Protein AF-A0A1M2V3N4-F1 (afdb_monomer)

Sequence (69 aa):
MDTTSNALSRILHLLSQHPAVQDKLRAEITEACGGEDLAYDELVKLPYLEAVCRETLRLYAPVQFINRS

Nearest PDB structures (foldseek):
  3ekb-assembly2_B  TM=8.614E-01  e=6.391E-01  Priestia megaterium

InterPro domains:
  IPR001128 Cytochrome P450 [PF00067] (1-68)
  IPR036396 Cytochrome P450 superfamily [G3DSA:1.10.630.10] (1-69)
  IPR036396 Cytochrome P450 superfamily [SSF48264] (1-68)
  IPR050121 Cytochrome P450 monooxygenase [PTHR24305] (2-68)

Solvent-accessible surface area (backbone atoms only — not comparable to full-atom values): 4203 Å² total; per-residue (Å²): 135,60,67,64,62,53,48,52,54,50,47,54,50,49,36,72,75,34,54,73,58,40,51,51,47,49,48,54,51,49,65,73,28,74,86,52,89,68,53,69,75,60,57,70,64,35,67,63,58,47,49,51,54,52,49,45,45,64,76,63,47,86,70,69,76,84,76,81,127

pLDDT: mean 79.65, std 12.2, range [45.41, 92.5]

Secondary structure (DSSP, 8-state):
--HHHHHHHHHHHHHHH-HHHHHHHHHHHHHHHTTSPPPHHHHHT-HHHHHHHHHHHHHS---------

Foldseek 3Di:
DCPPVVLVVLLVVVCVVCVVLVVVLVVLVCVQCVVHDDDPVSVCPRPSSVVSSVVSCVVVPPPPDPPPD

Mean predicted aligned error: 7.83 Å

Organism: Trametes pubescens (NCBI:txid154538)

Structure (mmCI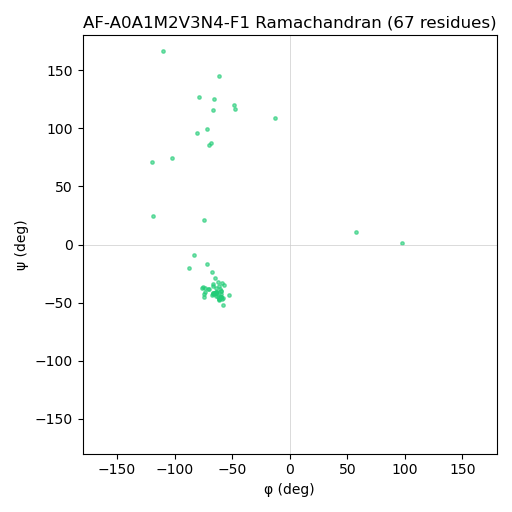F, N/CA/C/O backbone):
data_AF-A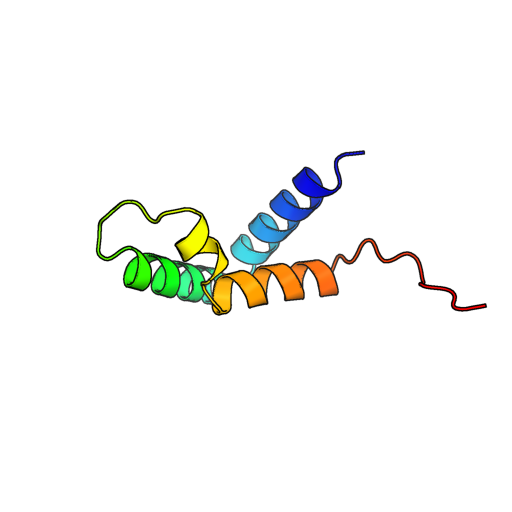0A1M2V3N4-F1
#
_entry.id   AF-A0A1M2V3N4-F1
#
loop_
_atom_site.group_PDB
_atom_site.id
_atom_site.type_symbol
_atom_site.label_atom_id
_atom_site.label_alt_id
_atom_site.label_comp_id
_atom_site.label_asym_id
_atom_site.label_entity_id
_atom_site.label_seq_id
_atom_site.pdbx_PDB_ins_code
_atom_site.Cartn_x
_atom_site.Cartn_y
_atom_site.Cartn_z
_atom_site.occupancy
_atom_site.B_iso_or_equiv
_atom_site.auth_seq_id
_atom_site.auth_comp_id
_atom_site.auth_asym_id
_atom_site.auth_atom_id
_atom_site.pdbx_PDB_model_num
ATOM 1 N N . MET A 1 1 ? 11.601 14.555 -15.115 1.00 45.41 1 MET A N 1
ATOM 2 C CA . MET A 1 1 ? 12.006 13.163 -14.801 1.00 45.41 1 MET A CA 1
ATOM 3 C C . MET A 1 1 ? 11.520 12.923 -13.391 1.00 45.41 1 MET A C 1
ATOM 5 O O . MET A 1 1 ? 12.252 13.124 -12.436 1.00 45.41 1 MET A O 1
ATOM 9 N N . ASP A 1 2 ? 10.235 12.618 -13.274 1.00 51.78 2 ASP A N 1
ATOM 10 C CA . ASP A 1 2 ? 9.493 12.705 -12.019 1.00 51.78 2 ASP A CA 1
ATOM 11 C C . ASP A 1 2 ? 9.342 11.290 -11.469 1.00 51.78 2 ASP A C 1
ATOM 13 O O . ASP A 1 2 ? 8.309 10.634 -11.593 1.00 51.78 2 ASP A O 1
ATOM 17 N N . THR A 1 3 ? 10.453 10.775 -10.947 1.00 64.88 3 THR A N 1
ATOM 18 C CA . THR A 1 3 ? 10.588 9.404 -10.437 1.00 64.88 3 THR A CA 1
ATOM 19 C C . THR A 1 3 ? 9.599 9.107 -9.308 1.00 64.88 3 THR A C 1
ATOM 21 O O . THR A 1 3 ? 9.066 8.000 -9.253 1.00 64.88 3 THR A O 1
ATOM 24 N N . THR A 1 4 ? 9.264 10.101 -8.479 1.00 71.50 4 THR A N 1
ATOM 25 C CA . THR A 1 4 ? 8.272 9.969 -7.397 1.00 71.50 4 THR A CA 1
ATOM 26 C C . THR A 1 4 ? 6.832 9.947 -7.914 1.00 71.50 4 THR A C 1
ATOM 28 O O . THR A 1 4 ? 6.059 9.076 -7.517 1.00 71.50 4 THR A O 1
ATOM 31 N N . SER A 1 5 ? 6.463 10.839 -8.842 1.00 76.00 5 SER A N 1
ATOM 32 C CA . SER A 1 5 ? 5.105 10.872 -9.419 1.00 76.00 5 SER A CA 1
ATOM 33 C C . SER A 1 5 ? 4.787 9.605 -10.213 1.00 76.00 5 SER A C 1
ATOM 35 O O . SER A 1 5 ? 3.673 9.079 -10.131 1.00 76.00 5 SER A O 1
ATOM 37 N N . ASN A 1 6 ? 5.776 9.061 -10.930 1.00 78.94 6 ASN A N 1
ATOM 38 C CA . ASN A 1 6 ? 5.629 7.769 -11.595 1.00 78.94 6 ASN A CA 1
ATOM 39 C C . ASN A 1 6 ? 5.495 6.620 -10.590 1.00 78.94 6 ASN A C 1
ATOM 41 O O . ASN A 1 6 ? 4.655 5.747 -10.797 1.00 78.94 6 ASN A O 1
ATOM 45 N N . ALA A 1 7 ? 6.279 6.612 -9.507 1.00 76.25 7 ALA A N 1
ATOM 46 C CA . ALA A 1 7 ? 6.166 5.589 -8.470 1.00 76.25 7 ALA A CA 1
ATOM 47 C C . ALA A 1 7 ? 4.779 5.609 -7.806 1.00 76.25 7 ALA A C 1
ATOM 49 O O . ALA A 1 7 ? 4.130 4.570 -7.736 1.00 76.25 7 ALA A O 1
ATOM 50 N N . LEU A 1 8 ? 4.272 6.784 -7.420 1.00 80.94 8 LEU A N 1
ATOM 51 C CA . LEU A 1 8 ? 2.929 6.929 -6.845 1.00 80.94 8 LEU A CA 1
ATOM 52 C C . LEU A 1 8 ? 1.832 6.469 -7.809 1.00 80.94 8 LEU A C 1
ATOM 54 O O . LEU A 1 8 ? 0.949 5.707 -7.420 1.00 80.94 8 LEU A O 1
ATOM 58 N N . SER A 1 9 ? 1.918 6.857 -9.083 1.00 85.56 9 SER A N 1
ATOM 59 C CA . SER A 1 9 ? 0.959 6.411 -10.103 1.00 85.56 9 SER A CA 1
ATOM 60 C C . SER A 1 9 ? 0.968 4.886 -10.266 1.00 85.56 9 SER A C 1
ATOM 62 O O . SER A 1 9 ? -0.085 4.270 -10.414 1.00 85.56 9 SER A O 1
ATOM 64 N N . ARG A 1 10 ? 2.148 4.254 -10.190 1.00 84.56 10 ARG A N 1
ATOM 65 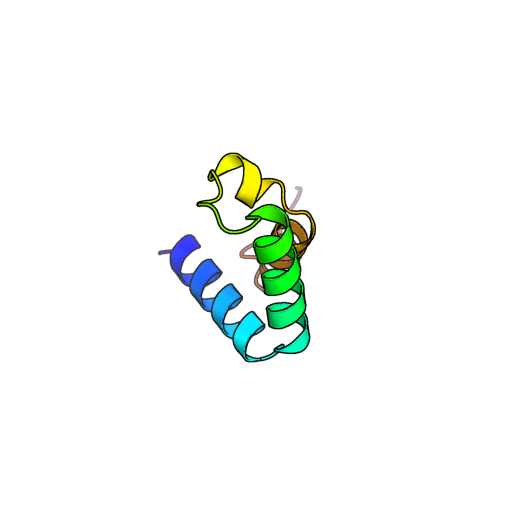C CA . ARG A 1 10 ? 2.299 2.790 -10.233 1.00 84.56 10 ARG A CA 1
ATOM 66 C C . ARG A 1 10 ? 1.712 2.118 -8.995 1.00 84.56 10 ARG A C 1
ATOM 68 O O . ARG A 1 10 ? 1.014 1.123 -9.155 1.00 84.56 10 ARG A O 1
ATOM 75 N N . ILE A 1 11 ? 1.955 2.664 -7.801 1.00 86.38 11 ILE A N 1
ATOM 76 C CA . ILE A 1 11 ? 1.373 2.166 -6.544 1.00 86.38 11 ILE A CA 1
ATOM 77 C C . ILE A 1 11 ? -0.156 2.187 -6.648 1.00 86.38 11 ILE A C 1
ATOM 79 O O . ILE A 1 11 ? -0.798 1.157 -6.463 1.00 86.38 11 ILE A O 1
ATOM 83 N N . LEU A 1 12 ? -0.741 3.330 -7.020 1.00 86.88 12 LEU A N 1
ATOM 84 C CA . LEU A 1 12 ? -2.193 3.472 -7.175 1.00 86.88 12 LEU A CA 1
ATOM 85 C C . LEU A 1 12 ? -2.755 2.511 -8.231 1.00 86.88 12 LEU A C 1
ATOM 87 O O . LEU A 1 12 ? -3.801 1.897 -8.023 1.00 86.88 12 LEU A O 1
ATOM 91 N N . HIS A 1 13 ? -2.040 2.328 -9.341 1.00 88.81 13 HIS A N 1
ATOM 92 C CA . HIS 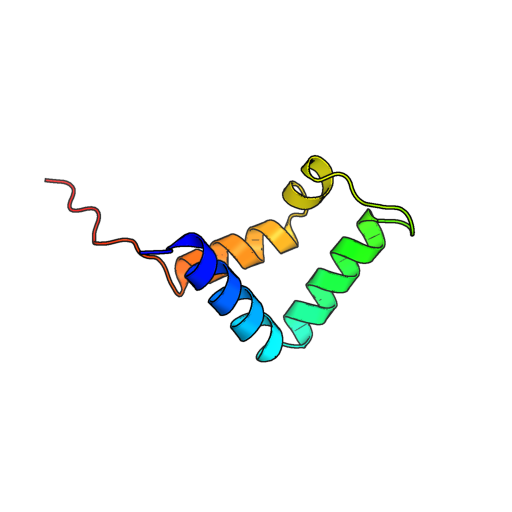A 1 13 ? -2.434 1.386 -10.380 1.00 88.81 13 HIS A CA 1
ATOM 93 C C . HIS A 1 13 ? -2.379 -0.078 -9.911 1.00 88.81 13 HIS A C 1
ATOM 95 O O . HIS A 1 13 ? -3.311 -0.834 -10.185 1.00 88.81 13 HIS A O 1
ATOM 101 N N . LEU A 1 14 ? -1.341 -0.492 -9.177 1.00 87.44 14 LEU A N 1
ATOM 102 C CA . LEU A 1 14 ? -1.280 -1.830 -8.579 1.00 87.44 14 LEU A CA 1
ATOM 103 C C . LEU A 1 14 ? -2.414 -2.040 -7.575 1.00 87.44 14 LEU A C 1
ATOM 105 O O . LEU A 1 14 ? -3.091 -3.062 -7.632 1.00 87.44 14 LEU A O 1
ATOM 109 N N . LEU A 1 15 ? -2.677 -1.062 -6.708 1.00 88.81 15 LEU A N 1
ATOM 110 C CA . LEU A 1 15 ? -3.781 -1.137 -5.751 1.00 88.81 15 LEU A CA 1
ATOM 111 C C . LEU A 1 15 ? -5.133 -1.297 -6.461 1.00 88.81 15 LEU A C 1
ATOM 113 O O . LEU A 1 15 ? -5.939 -2.118 -6.038 1.00 88.81 15 LEU A O 1
ATOM 117 N N . SER A 1 16 ? -5.348 -0.599 -7.583 1.00 90.06 16 SER A N 1
ATOM 118 C CA . SER A 1 16 ? -6.574 -0.748 -8.385 1.00 90.06 16 SER A CA 1
ATOM 119 C C . SER A 1 16 ? -6.740 -2.133 -9.029 1.00 90.06 16 SER A C 1
ATOM 121 O O . SER A 1 16 ? -7.865 -2.578 -9.236 1.00 90.06 16 SER A O 1
ATOM 123 N N . GLN A 1 17 ? -5.639 -2.828 -9.331 1.00 91.75 17 GLN A N 1
ATOM 124 C CA . GLN A 1 17 ? -5.656 -4.182 -9.902 1.00 91.75 17 GLN A CA 1
ATOM 125 C C . GLN A 1 17 ? -5.708 -5.282 -8.837 1.00 91.75 17 GLN A C 1
ATOM 127 O O . GLN A 1 17 ? -6.103 -6.410 -9.131 1.00 91.75 17 GLN A O 1
ATOM 132 N N . HIS A 1 18 ? -5.329 -4.962 -7.600 1.00 90.75 18 HIS A N 1
ATOM 133 C CA . HIS A 1 18 ? -5.294 -5.883 -6.470 1.00 90.75 18 HIS A CA 1
ATOM 134 C C . HIS A 1 18 ? -6.229 -5.399 -5.348 1.00 90.75 18 HIS A C 1
ATOM 136 O O . HIS A 1 18 ? -5.748 -4.997 -4.285 1.00 90.75 18 HIS A O 1
ATOM 142 N N . PRO A 1 19 ? -7.563 -5.480 -5.531 1.00 91.12 19 PRO A N 1
ATOM 143 C CA . PRO A 1 19 ? -8.531 -4.985 -4.550 1.00 91.12 19 PRO A CA 1
ATOM 144 C C . PRO A 1 19 ? -8.359 -5.630 -3.167 1.00 91.12 19 PRO A C 1
ATOM 146 O O . PRO A 1 19 ? -8.442 -4.942 -2.161 1.00 91.12 19 PRO A O 1
ATOM 149 N N . ALA A 1 20 ? -7.972 -6.909 -3.095 1.00 92.00 20 ALA A N 1
ATOM 150 C CA . ALA A 1 20 ? -7.672 -7.570 -1.820 1.00 92.00 20 ALA A CA 1
ATOM 151 C C . ALA A 1 20 ? -6.503 -6.919 -1.046 1.00 92.00 20 ALA A C 1
ATOM 153 O O . ALA A 1 20 ? -6.520 -6.864 0.183 1.00 92.00 20 ALA A O 1
ATOM 154 N N . VAL A 1 21 ? -5.483 -6.418 -1.754 1.00 90.94 21 VAL A N 1
ATOM 155 C CA . VAL A 1 21 ? -4.359 -5.682 -1.149 1.00 90.94 21 VAL A CA 1
ATOM 156 C C . VAL A 1 21 ? -4.816 -4.286 -0.734 1.00 90.94 21 VAL A C 1
ATOM 158 O O . VAL A 1 21 ? -4.469 -3.833 0.353 1.00 90.94 21 VAL A O 1
ATOM 161 N N . GLN A 1 22 ? -5.626 -3.626 -1.567 1.00 91.88 22 GLN A N 1
ATOM 162 C CA . GLN A 1 22 ? -6.214 -2.324 -1.251 1.00 91.88 22 GLN A CA 1
ATOM 163 C C . GLN A 1 22 ? -7.083 -2.379 0.010 1.00 91.88 22 GLN A C 1
ATOM 165 O O . GLN A 1 22 ? -6.945 -1.515 0.873 1.00 91.88 22 GLN A O 1
ATOM 170 N N . ASP A 1 23 ? -7.938 -3.392 0.140 1.00 92.50 23 ASP A N 1
ATOM 171 C CA . ASP A 1 23 ? -8.807 -3.570 1.303 1.00 92.50 23 ASP A CA 1
ATOM 172 C C . ASP A 1 23 ? -7.994 -3.855 2.565 1.00 92.50 23 ASP A C 1
ATOM 174 O O . ASP A 1 23 ? -8.257 -3.266 3.612 1.00 92.50 23 ASP A O 1
ATOM 178 N N . LYS A 1 24 ? -6.952 -4.688 2.464 1.00 92.25 24 LYS A N 1
ATOM 179 C CA . LYS A 1 24 ? -6.060 -4.974 3.592 1.00 92.25 24 LYS A CA 1
ATOM 180 C C . LYS A 1 24 ? -5.283 -3.737 4.049 1.00 92.25 24 LYS A C 1
ATOM 182 O O . LYS A 1 24 ? -5.193 -3.487 5.247 1.00 92.25 24 LYS A O 1
ATOM 187 N N . LEU A 1 25 ? -4.774 -2.942 3.107 1.00 90.25 25 LEU A N 1
ATOM 188 C CA . LEU A 1 25 ? -4.101 -1.679 3.409 1.00 90.25 25 LEU A CA 1
ATOM 189 C C . LEU A 1 25 ? -5.067 -0.662 4.029 1.00 90.25 25 LEU A C 1
ATOM 191 O O . LEU A 1 25 ? -4.727 0.008 4.998 1.00 90.25 25 LEU A O 1
ATOM 195 N N . ARG A 1 26 ? -6.292 -0.565 3.501 1.00 88.62 26 ARG A N 1
ATOM 196 C CA . ARG A 1 26 ? -7.327 0.313 4.055 1.00 88.62 26 ARG A CA 1
ATOM 197 C C . ARG A 1 26 ? -7.716 -0.105 5.468 1.00 88.62 26 ARG A C 1
ATOM 199 O O . ARG A 1 26 ? -7.904 0.774 6.301 1.00 88.62 26 ARG A O 1
ATOM 206 N N . ALA A 1 27 ? -7.829 -1.404 5.737 1.00 90.81 27 ALA A N 1
ATOM 207 C CA . ALA A 1 27 ? -8.119 -1.917 7.070 1.00 90.81 27 ALA A CA 1
ATOM 208 C C . ALA A 1 27 ? -7.015 -1.532 8.065 1.00 90.81 27 ALA A C 1
ATOM 210 O O . ALA A 1 27 ? -7.338 -0.970 9.103 1.00 90.81 27 ALA A O 1
ATOM 211 N N . GLU A 1 28 ? -5.740 -1.723 7.706 1.00 90.94 28 GLU A N 1
ATOM 212 C CA . GLU A 1 28 ? -4.599 -1.317 8.544 1.00 90.94 28 GLU A CA 1
ATOM 213 C C . GLU A 1 28 ? -4.612 0.191 8.838 1.00 90.94 28 GLU A C 1
ATOM 215 O O . GLU A 1 28 ? -4.494 0.599 9.990 1.00 90.94 28 GLU A O 1
ATOM 220 N N . ILE A 1 29 ? -4.822 1.027 7.814 1.00 87.88 29 ILE A N 1
ATOM 221 C CA . ILE A 1 29 ? -4.902 2.485 7.991 1.00 87.88 29 ILE A CA 1
ATOM 222 C C . ILE A 1 29 ? -6.099 2.863 8.868 1.00 87.88 29 ILE A C 1
ATOM 224 O O . ILE A 1 29 ? -5.979 3.729 9.724 1.00 87.88 29 ILE A O 1
ATOM 228 N N . THR A 1 30 ? -7.254 2.224 8.673 1.00 87.69 30 THR A N 1
ATOM 229 C CA . THR A 1 30 ? -8.473 2.513 9.445 1.00 87.69 30 THR A CA 1
ATOM 230 C C . THR A 1 30 ? -8.306 2.122 10.912 1.00 87.69 30 THR A C 1
ATOM 232 O O . THR A 1 30 ? -8.711 2.875 11.795 1.00 87.69 30 THR A O 1
ATOM 235 N N . GLU A 1 31 ? -7.685 0.971 11.170 1.00 87.62 31 GLU A N 1
ATOM 236 C CA . GLU A 1 31 ? -7.368 0.490 12.515 1.00 87.62 31 GLU A CA 1
ATOM 237 C C . GLU A 1 31 ? -6.367 1.416 13.215 1.00 87.62 31 GLU A C 1
ATOM 239 O O . GLU A 1 31 ? -6.561 1.750 14.380 1.00 87.62 31 GLU A O 1
ATOM 244 N N . ALA A 1 32 ? -5.357 1.903 12.489 1.00 85.19 32 ALA A N 1
ATOM 245 C CA . ALA A 1 32 ? -4.389 2.861 13.011 1.00 85.19 32 ALA A CA 1
AT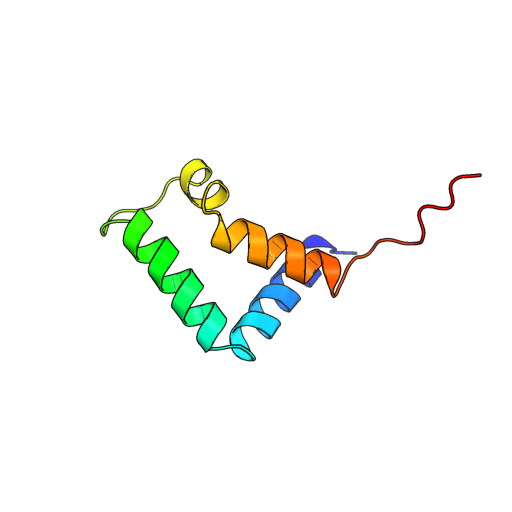OM 246 C C . ALA A 1 32 ? -4.980 4.265 13.239 1.00 85.19 32 ALA A C 1
ATOM 248 O O . ALA A 1 32 ? -4.641 4.914 14.223 1.00 85.19 32 ALA A O 1
ATOM 249 N N . CYS A 1 33 ? -5.867 4.735 12.352 1.00 82.62 33 CYS A N 1
ATOM 250 C CA . CYS A 1 33 ? -6.533 6.039 12.462 1.00 82.62 33 CYS A CA 1
ATOM 251 C C . CYS A 1 33 ? -7.477 6.111 13.659 1.00 82.62 33 CYS A C 1
ATOM 253 O O . CYS A 1 33 ? -7.685 7.190 14.203 1.00 82.62 33 CYS A O 1
ATOM 255 N N . GLY A 1 34 ? -8.160 5.013 13.997 1.00 78.31 34 GLY A N 1
ATOM 256 C CA . GLY A 1 34 ? -9.191 5.014 15.041 1.00 78.31 34 GLY A CA 1
ATOM 257 C C . GLY A 1 34 ? -10.344 6.013 14.818 1.00 78.31 34 GLY A C 1
ATOM 258 O O . GLY A 1 34 ? -11.145 6.218 15.724 1.00 78.31 34 GLY A O 1
ATOM 259 N N . GLY A 1 35 ? -10.447 6.628 13.632 1.00 71.06 35 GLY A N 1
ATOM 260 C CA . GLY A 1 35 ? -11.400 7.699 13.316 1.00 71.06 35 GLY A CA 1
ATOM 261 C C . GLY A 1 35 ? -10.855 9.133 13.408 1.00 71.06 35 GLY A C 1
ATOM 262 O O . GLY A 1 35 ? -11.619 10.061 13.152 1.00 71.06 35 GLY A O 1
ATOM 263 N N . GLU A 1 36 ? -9.573 9.329 13.726 1.00 76.25 36 GLU A N 1
ATOM 264 C CA . GLU A 1 36 ? -8.898 10.638 13.751 1.00 76.25 36 GLU A CA 1
ATOM 265 C C . GLU A 1 36 ? -7.871 10.772 12.615 1.00 76.25 36 GLU A C 1
ATOM 267 O O . GLU A 1 36 ? -7.526 9.790 11.962 1.00 76.25 36 GLU A O 1
ATOM 272 N N . ASP A 1 37 ? -7.381 11.988 12.352 1.00 75.75 37 ASP A N 1
ATOM 273 C CA . ASP A 1 37 ? -6.315 12.206 11.368 1.00 75.75 37 ASP A CA 1
ATOM 274 C C . ASP A 1 37 ? -5.008 11.543 11.828 1.00 75.75 37 ASP A C 1
ATOM 276 O O . ASP A 1 37 ? -4.494 11.816 12.915 1.00 75.75 37 ASP A O 1
ATOM 280 N N . LEU A 1 38 ? -4.440 10.688 10.974 1.00 77.62 38 LEU A N 1
ATOM 281 C CA . LEU A 1 38 ? -3.172 10.026 11.257 1.00 77.62 38 LEU A CA 1
ATOM 282 C C . LEU A 1 38 ? -2.007 10.987 10.996 1.00 77.62 38 LEU A C 1
ATOM 284 O O . LEU A 1 38 ? -1.862 11.530 9.897 1.00 77.62 38 LEU A O 1
ATOM 288 N N . ALA A 1 39 ? -1.130 11.161 11.985 1.00 81.88 39 ALA A N 1
ATOM 289 C CA . ALA A 1 39 ? 0.120 11.881 11.778 1.00 81.88 39 ALA A CA 1
ATOM 290 C C . ALA A 1 39 ? 0.976 11.169 10.719 1.00 81.88 39 ALA A C 1
ATOM 292 O O . ALA A 1 39 ? 1.013 9.938 10.656 1.00 81.88 39 ALA A O 1
ATOM 293 N N . TYR A 1 40 ? 1.714 11.943 9.918 1.00 75.50 40 TYR A N 1
ATOM 294 C CA . TYR A 1 40 ? 2.580 11.394 8.872 1.00 75.50 40 TYR A CA 1
ATOM 295 C C . TYR A 1 40 ? 3.532 10.324 9.422 1.00 75.50 40 TYR A C 1
ATOM 297 O O . TYR A 1 40 ? 3.639 9.259 8.830 1.00 75.50 40 TYR A O 1
ATOM 305 N N . ASP A 1 41 ? 4.146 10.561 10.584 1.00 79.44 41 ASP A N 1
ATOM 306 C CA . ASP A 1 41 ? 5.073 9.614 11.215 1.00 79.44 41 ASP A CA 1
ATOM 307 C C . ASP A 1 41 ? 4.423 8.279 11.597 1.00 79.44 41 ASP A C 1
ATOM 309 O O . ASP A 1 41 ? 5.083 7.246 11.552 1.00 79.44 41 ASP A O 1
ATOM 313 N N . GLU A 1 42 ? 3.140 8.281 11.957 1.00 81.75 42 GLU A N 1
ATOM 314 C CA . GLU A 1 42 ? 2.390 7.057 12.250 1.00 81.75 42 GLU A CA 1
ATOM 315 C C . GLU A 1 42 ? 2.012 6.333 10.954 1.00 81.75 42 GLU A C 1
ATOM 317 O O . GLU A 1 42 ? 2.129 5.112 10.874 1.00 81.75 42 GLU A O 1
ATOM 322 N N . LEU A 1 43 ? 1.678 7.083 9.897 1.00 80.94 43 LEU A N 1
ATOM 323 C CA . LEU A 1 43 ? 1.414 6.529 8.570 1.00 80.94 43 LEU A CA 1
ATOM 324 C C . LEU A 1 43 ? 2.630 5.769 8.020 1.00 80.94 43 LEU A C 1
ATOM 326 O O . LEU A 1 43 ? 2.476 4.657 7.522 1.00 80.94 43 LEU A O 1
ATOM 330 N N . VAL A 1 44 ? 3.844 6.325 8.126 1.00 80.38 44 VAL A N 1
ATOM 331 C CA . VAL A 1 44 ? 5.056 5.658 7.602 1.00 80.38 44 VAL A CA 1
ATOM 332 C C . VAL 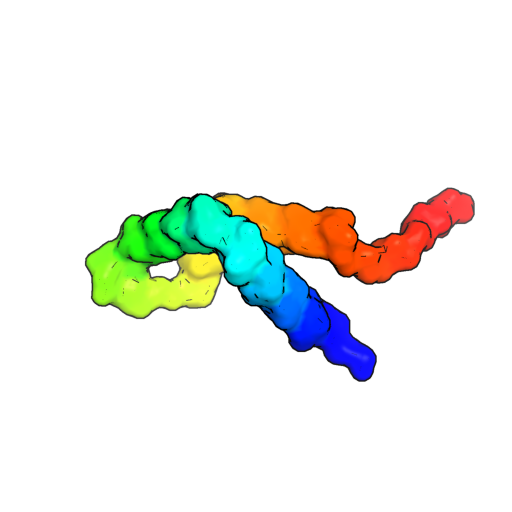A 1 44 ? 5.486 4.441 8.426 1.00 80.38 44 VAL A C 1
ATOM 334 O O . VAL A 1 44 ? 6.269 3.636 7.929 1.00 80.38 44 VAL A O 1
ATOM 337 N N . LYS A 1 45 ? 4.992 4.288 9.661 1.00 83.81 45 LYS A N 1
ATOM 338 C CA . LYS A 1 45 ? 5.271 3.121 10.518 1.00 83.81 45 LYS A CA 1
ATOM 339 C C . LYS A 1 45 ? 4.370 1.928 10.221 1.00 83.81 45 LYS A C 1
ATOM 341 O O . LYS A 1 45 ? 4.609 0.850 10.766 1.00 83.81 45 LYS A O 1
ATOM 346 N N . LEU A 1 46 ? 3.340 2.107 9.395 1.00 87.50 46 LEU A N 1
ATOM 347 C CA . LEU A 1 46 ? 2.410 1.039 9.067 1.00 87.50 46 LEU A CA 1
ATOM 348 C C . LEU A 1 46 ? 3.123 -0.061 8.262 1.00 87.50 46 LEU A C 1
ATOM 350 O O . LEU A 1 46 ? 3.588 0.187 7.141 1.00 87.50 46 LEU A O 1
ATOM 354 N N . PRO A 1 47 ? 3.236 -1.283 8.813 1.00 88.38 47 PRO A N 1
ATOM 355 C CA . PRO A 1 47 ? 4.085 -2.316 8.237 1.00 88.38 47 PRO A CA 1
ATOM 356 C C . PRO A 1 47 ? 3.575 -2.798 6.876 1.00 88.38 47 PRO A C 1
ATOM 358 O O . PRO A 1 47 ? 4.382 -3.129 6.002 1.00 88.38 47 PRO A O 1
ATOM 361 N N . TYR 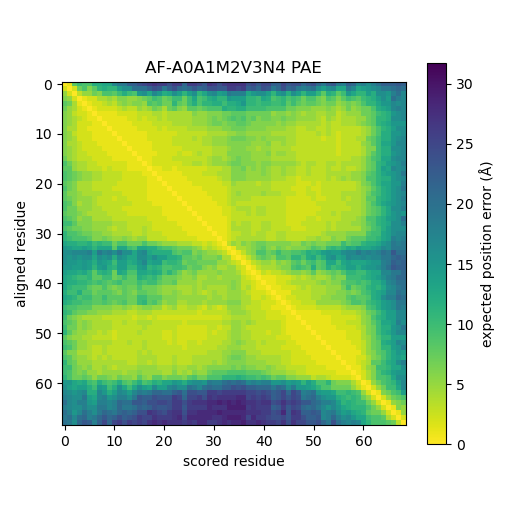A 1 48 ? 2.258 -2.837 6.652 1.00 88.81 48 TYR A N 1
ATOM 362 C CA . TYR A 1 48 ? 1.710 -3.239 5.361 1.00 88.81 48 TYR A CA 1
ATOM 363 C C . TYR A 1 48 ? 1.854 -2.131 4.313 1.00 88.81 48 TYR A C 1
ATOM 365 O O . TYR A 1 48 ? 2.192 -2.435 3.166 1.00 88.81 48 TYR A O 1
ATOM 373 N N . LEU A 1 49 ? 1.701 -0.857 4.690 1.00 87.31 49 LEU A N 1
ATOM 374 C CA . LEU A 1 49 ? 2.025 0.266 3.802 1.00 87.31 49 LEU A CA 1
ATOM 375 C C . LEU A 1 49 ? 3.493 0.228 3.351 1.00 87.31 49 LEU A C 1
ATOM 377 O O . LEU A 1 49 ? 3.773 0.348 2.154 1.00 87.31 49 LEU A O 1
ATOM 381 N N . GLU A 1 50 ? 4.430 0.005 4.277 1.00 87.81 50 GLU A N 1
ATOM 382 C CA . GLU A 1 50 ? 5.849 -0.140 3.942 1.00 87.81 50 GLU A CA 1
ATOM 383 C C . GLU A 1 50 ? 6.072 -1.321 2.987 1.00 87.81 50 GLU A C 1
ATOM 385 O O . GLU A 1 50 ? 6.768 -1.186 1.975 1.00 87.81 50 GLU A O 1
ATOM 390 N N . ALA A 1 51 ? 5.441 -2.468 3.255 1.00 89.25 51 ALA A N 1
ATOM 391 C CA . ALA A 1 51 ? 5.538 -3.646 2.402 1.00 89.25 51 ALA A CA 1
ATOM 392 C C . ALA A 1 51 ? 5.033 -3.375 0.974 1.00 89.25 51 ALA A C 1
ATOM 394 O O . ALA A 1 51 ? 5.697 -3.767 0.013 1.00 89.25 51 ALA A O 1
ATOM 395 N N . VAL A 1 52 ? 3.910 -2.664 0.813 1.00 87.62 52 VAL A N 1
ATOM 396 C CA . VAL A 1 52 ? 3.364 -2.280 -0.503 1.00 87.62 52 VAL A CA 1
ATOM 397 C C . VAL A 1 52 ? 4.321 -1.346 -1.245 1.00 87.62 52 VAL A C 1
ATOM 399 O O . VAL A 1 52 ? 4.586 -1.550 -2.434 1.00 87.62 52 VAL A O 1
ATOM 402 N N . CYS A 1 53 ? 4.886 -0.352 -0.558 1.00 84.12 53 CYS A N 1
ATOM 403 C CA . CYS A 1 53 ? 5.880 0.550 -1.136 1.00 84.12 53 CYS A CA 1
ATOM 404 C C . CYS A 1 53 ? 7.136 -0.211 -1.582 1.00 84.12 53 CYS A C 1
ATOM 406 O O . CYS A 1 53 ? 7.588 -0.047 -2.718 1.00 84.12 53 CYS A O 1
ATOM 408 N N . ARG A 1 54 ? 7.675 -1.092 -0.730 1.00 85.38 54 ARG A N 1
ATOM 409 C CA . ARG A 1 54 ? 8.851 -1.914 -1.050 1.00 85.38 54 ARG A CA 1
ATOM 410 C C . ARG A 1 54 ? 8.584 -2.883 -2.193 1.00 85.38 54 ARG A C 1
ATOM 412 O O . ARG A 1 54 ? 9.441 -3.024 -3.059 1.00 85.38 54 ARG A O 1
ATOM 419 N N . GLU A 1 55 ? 7.415 -3.510 -2.237 1.00 86.19 55 GLU A N 1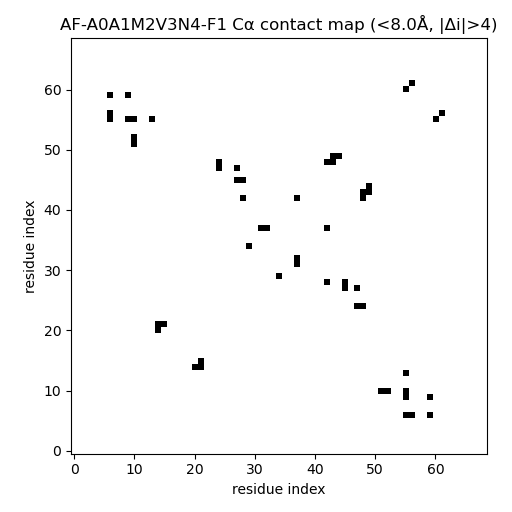
ATOM 420 C CA . GLU A 1 55 ? 7.060 -4.438 -3.312 1.00 86.19 55 GLU A CA 1
ATOM 421 C C . GLU A 1 55 ? 6.846 -3.708 -4.639 1.00 86.19 55 GLU A C 1
ATOM 423 O O . GLU A 1 55 ? 7.314 -4.159 -5.684 1.00 86.19 55 GLU A O 1
ATOM 428 N N . THR A 1 56 ? 6.240 -2.521 -4.606 1.00 83.69 56 THR A N 1
ATOM 429 C CA . THR A 1 56 ? 6.111 -1.684 -5.804 1.00 83.69 56 THR A CA 1
ATOM 430 C C . THR A 1 56 ? 7.481 -1.244 -6.312 1.00 83.69 56 THR A C 1
ATOM 432 O O . THR A 1 56 ? 7.744 -1.307 -7.513 1.00 83.69 56 THR A O 1
ATOM 435 N N . LEU A 1 57 ? 8.385 -0.865 -5.405 1.00 80.00 57 LEU A N 1
ATOM 436 C CA . LEU A 1 57 ? 9.779 -0.581 -5.734 1.00 80.00 57 LEU A CA 1
ATOM 437 C C . LEU A 1 57 ? 10.552 -1.828 -6.162 1.00 80.00 57 LEU A C 1
ATOM 439 O O . LEU A 1 57 ? 11.526 -1.671 -6.875 1.00 80.00 57 LEU A O 1
ATOM 443 N N . ARG A 1 58 ? 10.156 -3.049 -5.786 1.00 84.06 58 ARG A N 1
ATOM 444 C CA . ARG A 1 58 ? 10.752 -4.294 -6.298 1.00 84.06 58 ARG A CA 1
ATOM 445 C C . ARG A 1 58 ? 10.297 -4.582 -7.729 1.00 84.06 58 ARG A C 1
ATOM 447 O O . ARG A 1 58 ? 11.115 -4.970 -8.557 1.00 84.06 58 ARG A O 1
ATOM 454 N N . LEU A 1 59 ? 9.011 -4.378 -8.020 1.00 79.38 59 LEU A N 1
ATOM 455 C CA . LEU A 1 59 ? 8.407 -4.612 -9.338 1.00 79.38 59 LEU A CA 1
ATOM 456 C C . LEU A 1 59 ? 8.793 -3.545 -10.368 1.00 79.38 59 LEU A C 1
ATOM 458 O O . LEU A 1 59 ? 8.995 -3.860 -11.539 1.00 79.38 59 LEU A O 1
ATOM 462 N N . TYR A 1 60 ? 8.901 -2.290 -9.932 1.00 73.75 60 TYR A N 1
ATOM 463 C CA . TYR A 1 60 ? 9.187 -1.135 -10.785 1.00 73.75 60 TYR A CA 1
ATOM 464 C C . TYR A 1 60 ? 10.484 -0.425 -10.402 1.00 73.75 60 TYR A C 1
ATOM 466 O O . TYR A 1 60 ? 10.627 0.769 -10.673 1.00 73.75 60 TYR A O 1
ATOM 474 N N . ALA A 1 61 ? 11.416 -1.144 -9.768 1.00 65.38 61 ALA A N 1
ATOM 475 C CA . ALA A 1 61 ? 12.694 -0.603 -9.330 1.00 65.38 61 ALA A CA 1
ATOM 476 C C . ALA A 1 61 ? 13.347 0.187 -10.471 1.00 65.38 61 ALA A C 1
ATOM 478 O O . ALA A 1 61 ? 13.691 -0.410 -11.493 1.00 65.38 61 ALA A O 1
ATOM 479 N N . PRO A 1 62 ? 13.625 1.492 -10.306 1.00 59.47 62 PRO A N 1
ATOM 480 C CA . PRO A 1 62 ? 14.511 2.212 -11.211 1.00 59.47 62 PRO A CA 1
ATOM 481 C C . PRO A 1 62 ? 15.980 1.833 -10.957 1.00 59.47 62 PRO A C 1
ATOM 483 O O . PRO A 1 62 ? 16.875 2.604 -11.297 1.00 59.47 62 PRO A O 1
ATOM 486 N N . VAL A 1 63 ? 16.247 0.673 -10.335 1.00 55.47 63 VAL A N 1
ATOM 487 C CA . VAL A 1 63 ? 17.594 0.146 -10.122 1.00 55.47 63 VAL A CA 1
ATOM 488 C C . VAL A 1 63 ? 18.124 -0.275 -11.482 1.00 55.47 63 VAL A C 1
ATOM 490 O O . VAL A 1 63 ? 18.048 -1.426 -11.905 1.00 55.47 63 VAL A O 1
ATOM 493 N N . GLN A 1 64 ? 18.688 0.711 -12.170 1.00 53.00 64 GLN A N 1
ATOM 494 C CA . GLN A 1 64 ? 19.834 0.481 -13.018 1.00 53.00 64 GLN A CA 1
ATOM 495 C C . GLN A 1 64 ? 20.816 -0.333 -12.186 1.00 53.00 64 GLN A C 1
ATOM 497 O O . GLN A 1 64 ? 21.214 0.097 -11.104 1.00 53.00 64 GLN A O 1
ATOM 502 N N . PHE A 1 65 ? 21.073 -1.554 -12.649 1.00 53.22 65 PHE A N 1
ATOM 503 C CA . PHE A 1 65 ? 22.131 -2.451 -12.214 1.00 53.22 65 PHE A CA 1
ATOM 504 C C . PHE A 1 65 ? 23.171 -1.738 -11.344 1.00 53.22 65 PHE A C 1
ATOM 506 O O . PHE A 1 65 ? 23.951 -0.930 -11.848 1.00 53.22 65 PHE A O 1
ATOM 513 N N . ILE A 1 66 ? 23.200 -2.035 -10.042 1.00 56.56 66 ILE A N 1
ATOM 514 C CA . ILE A 1 66 ? 24.357 -1.685 -9.219 1.00 56.56 66 ILE A CA 1
ATOM 515 C C . ILE A 1 66 ? 25.488 -2.590 -9.715 1.00 56.56 66 ILE A C 1
ATOM 517 O O . ILE A 1 66 ? 25.660 -3.707 -9.229 1.00 56.5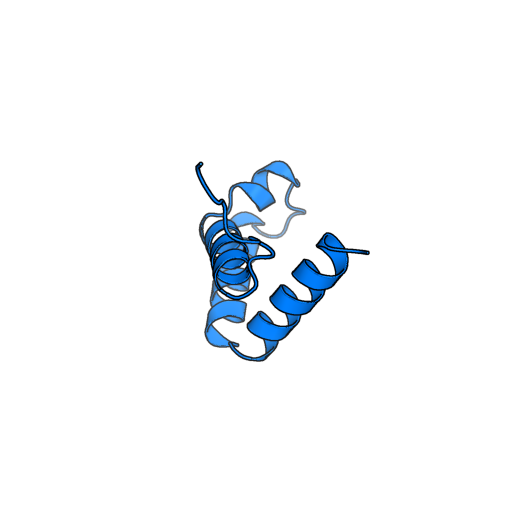6 66 ILE A O 1
ATOM 521 N N . ASN A 1 67 ? 26.203 -2.137 -10.745 1.00 51.88 67 ASN A N 1
ATOM 522 C CA . ASN A 1 67 ? 27.439 -2.752 -11.189 1.00 51.88 67 ASN A CA 1
ATOM 523 C C . ASN A 1 67 ? 28.483 -2.427 -10.123 1.00 51.88 67 ASN A C 1
ATOM 525 O O . ASN A 1 67 ? 28.971 -1.302 -10.025 1.00 51.88 67 ASN A O 1
ATOM 529 N N . ARG A 1 68 ? 28.722 -3.395 -9.242 1.00 55.94 68 ARG A N 1
ATOM 530 C CA . ARG A 1 68 ? 29.836 -3.345 -8.304 1.00 55.94 68 ARG A CA 1
ATOM 531 C C . ARG A 1 68 ? 31.056 -3.791 -9.107 1.00 55.94 68 ARG A C 1
ATOM 533 O O . ARG A 1 68 ? 31.216 -4.989 -9.323 1.00 55.94 68 ARG A O 1
ATOM 540 N N . SER A 1 69 ? 31.809 -2.820 -9.624 1.00 60.09 69 SER A N 1
ATOM 541 C CA . SER A 1 69 ? 33.138 -3.019 -10.218 1.00 60.09 69 SER A CA 1
ATOM 542 C C . SER A 1 69 ? 34.127 -3.552 -9.193 1.00 60.09 69 SER A C 1
ATOM 544 O O . SER A 1 69 ? 34.065 -3.036 -8.051 1.00 60.09 69 SER A O 1
#

Radius of gyration: 14.33 Å; Cα contacts (8 Å, |Δi|>4): 28; chains: 1; bounding box: 44×21×30 Å